Protein AF-A0AA41RRH6-F1 (afdb_monomer_lite)

Radius of gyration: 12.26 Å; chains: 1; bounding box: 33×23×28 Å

Secondary structure (DSSP, 8-state):
---HHHHHHHHHHHHHHHHHTTS-EEEEEEETT-TT-EEEEEESSHHHHHHHHHHH--

InterPro domains:
  IPR000504 RNA recognition motif domain [PF00076] (13-54)
  IPR012677 Nucleotide-binding alpha-beta plait domain superfamily [G3DSA:3.30.70.330] (1-57)
  IPR034393 TatSF1-like [PTHR15608] (1-56)
  IPR035979 RNA-binding domain superfamily [SSF54928] (10-56)

Sequence (58 aa):
MFTPAEMRTELKADVEEECVKLGPVELVKICENHPQGVVLVRFKDTKDAHKCIELMLF

pLDDT: mean 84.08, std 10.99, range [44.34, 94.25]

Organism: Papaver nudicaule (NCBI:txid74823)

Foldseek 3Di:
DDDPVNVVVVVQVVVCVVLVVLHAWDDWDFPPPDPVGDIDTHHPDVVSVVVVVVVPPD

Structure (mmCIF, N/CA/C/O backbone):
data_AF-A0AA41RRH6-F1
#
_entry.id   AF-A0AA41RRH6-F1
#
loop_
_atom_site.group_PDB
_atom_site.id
_atom_site.type_symbol
_atom_site.label_atom_id
_atom_site.label_alt_id
_atom_site.label_comp_id
_atom_site.label_asym_id
_atom_site.label_entity_id
_atom_site.label_seq_id
_atom_site.pdbx_PDB_ins_code
_atom_site.Cartn_x
_atom_site.Cartn_y
_atom_site.Cartn_z
_atom_site.occupancy
_atom_site.B_iso_or_equiv
_atom_site.auth_seq_id
_atom_site.auth_comp_id
_atom_site.auth_asym_id
_atom_site.auth_atom_id
_atom_site.pdbx_PDB_model_num
ATOM 1 N N . MET A 1 1 ? 21.465 4.152 -13.487 1.00 55.78 1 MET A N 1
ATOM 2 C CA . MET A 1 1 ? 20.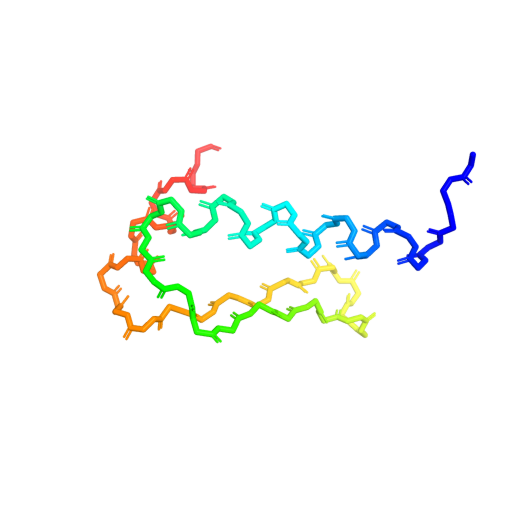510 3.398 -14.324 1.00 55.78 1 MET A CA 1
ATOM 3 C C . MET A 1 1 ? 19.900 2.359 -13.413 1.00 55.78 1 MET A C 1
ATOM 5 O O . MET A 1 1 ? 20.639 1.497 -12.965 1.00 55.78 1 MET A O 1
ATOM 9 N N . PHE A 1 2 ? 18.628 2.502 -13.048 1.00 52.31 2 PHE A N 1
ATOM 10 C CA . PHE A 1 2 ? 17.968 1.506 -12.207 1.00 52.31 2 PHE A CA 1
ATOM 11 C C . PHE A 1 2 ? 17.680 0.266 -13.043 1.00 52.31 2 PHE A C 1
ATOM 13 O O . PHE A 1 2 ? 17.223 0.378 -14.185 1.00 52.31 2 PHE A O 1
ATOM 20 N N . THR A 1 3 ? 17.970 -0.914 -12.506 1.00 65.44 3 THR A N 1
ATOM 21 C CA . THR A 1 3 ? 17.514 -2.144 -13.147 1.00 65.44 3 THR A CA 1
ATOM 22 C C . THR A 1 3 ? 15.995 -2.263 -12.978 1.00 65.44 3 THR A C 1
ATOM 24 O O . THR A 1 3 ? 15.448 -1.806 -11.971 1.00 65.44 3 THR A O 1
ATOM 27 N N . PRO A 1 4 ? 15.275 -2.910 -13.913 1.00 67.06 4 PRO A N 1
ATOM 28 C CA . PRO A 1 4 ? 13.830 -3.086 -13.791 1.00 67.06 4 PRO A CA 1
ATOM 29 C C . PRO A 1 4 ? 13.414 -3.753 -12.473 1.00 67.06 4 PRO A C 1
ATOM 31 O O . PRO A 1 4 ? 12.286 -3.567 -12.038 1.00 67.06 4 PRO A O 1
ATOM 34 N N . ALA A 1 5 ? 14.289 -4.560 -11.859 1.00 68.62 5 ALA A N 1
ATOM 35 C CA . ALA A 1 5 ? 14.043 -5.243 -10.588 1.00 68.62 5 ALA A CA 1
ATOM 36 C C . ALA A 1 5 ? 14.134 -4.317 -9.371 1.00 68.62 5 ALA A C 1
ATOM 38 O O . ALA A 1 5 ? 13.312 -4.419 -8.459 1.00 68.62 5 ALA A O 1
ATOM 39 N N . GLU A 1 6 ? 15.081 -3.385 -9.379 1.00 70.12 6 GLU A N 1
ATOM 40 C CA . GLU A 1 6 ? 15.226 -2.400 -8.307 1.00 70.12 6 GLU A CA 1
ATOM 41 C C . GLU A 1 6 ? 14.040 -1.436 -8.291 1.00 70.12 6 GLU A C 1
ATOM 43 O O . GLU A 1 6 ? 13.425 -1.255 -7.244 1.00 70.12 6 GLU A O 1
ATOM 48 N N . MET A 1 7 ? 13.592 -0.969 -9.464 1.00 71.19 7 MET A N 1
ATOM 49 C CA . MET A 1 7 ? 12.417 -0.089 -9.568 1.00 71.19 7 MET A CA 1
ATOM 50 C C . MET A 1 7 ? 11.142 -0.716 -8.977 1.00 71.19 7 MET A C 1
ATOM 52 O O . MET A 1 7 ? 10.306 -0.010 -8.425 1.00 71.19 7 MET A O 1
ATOM 56 N N . ARG A 1 8 ? 10.978 -2.045 -9.061 1.00 73.81 8 ARG A N 1
ATOM 57 C CA . ARG A 1 8 ? 9.804 -2.747 -8.503 1.00 73.81 8 ARG A CA 1
ATOM 58 C C . ARG A 1 8 ? 9.840 -2.840 -6.986 1.00 73.81 8 ARG A C 1
ATOM 60 O O . ARG A 1 8 ? 8.793 -2.796 -6.345 1.00 73.81 8 ARG A O 1
ATOM 67 N N . THR A 1 9 ? 11.033 -3.012 -6.430 1.00 81.25 9 THR A N 1
ATOM 68 C CA . THR A 1 9 ? 11.214 -3.148 -4.984 1.00 81.25 9 THR A CA 1
ATOM 69 C C . THR A 1 9 ? 10.990 -1.804 -4.311 1.00 81.25 9 THR A C 1
ATOM 71 O O . THR A 1 9 ? 10.254 -1.736 -3.330 1.00 81.25 9 THR A O 1
ATOM 74 N N . GLU A 1 10 ? 11.532 -0.739 -4.901 1.00 84.38 10 GLU A N 1
ATOM 75 C CA . GLU A 1 10 ? 11.303 0.625 -4.431 1.00 84.38 10 GLU A CA 1
ATOM 76 C C . GLU A 1 10 ? 9.836 1.028 -4.588 1.00 84.38 10 GLU A C 1
ATOM 78 O O . GLU A 1 10 ? 9.240 1.480 -3.621 1.00 84.38 10 GLU A O 1
ATOM 83 N N . LEU A 1 11 ? 9.197 0.734 -5.731 1.00 86.00 11 LEU A N 1
ATOM 84 C CA . LEU A 1 11 ? 7.767 1.010 -5.917 1.00 86.00 11 LEU A CA 1
ATOM 85 C C . LEU A 1 11 ? 6.889 0.275 -4.897 1.00 86.00 11 LEU A C 1
ATOM 87 O O . LEU A 1 11 ? 5.940 0.848 -4.369 1.00 86.00 11 LEU A O 1
ATOM 91 N N . LYS A 1 12 ? 7.181 -1.000 -4.609 1.00 87.62 12 LYS A N 1
ATOM 92 C CA . LYS A 1 12 ? 6.441 -1.746 -3.585 1.00 87.62 12 LYS A CA 1
ATOM 93 C C . LYS A 1 12 ? 6.614 -1.104 -2.209 1.00 87.62 12 LYS A C 1
ATOM 95 O O . LYS A 1 12 ? 5.630 -1.007 -1.484 1.00 87.62 12 LYS A O 1
ATOM 100 N N . ALA A 1 13 ? 7.840 -0.728 -1.851 1.00 89.19 13 ALA A N 1
ATOM 101 C CA . ALA A 1 13 ? 8.143 -0.125 -0.558 1.00 89.19 13 ALA A CA 1
ATOM 102 C C . ALA A 1 13 ? 7.451 1.234 -0.394 1.00 89.19 13 ALA A C 1
ATOM 104 O O . ALA A 1 13 ? 6.829 1.468 0.635 1.00 89.19 13 ALA A O 1
ATOM 105 N N . ASP A 1 14 ? 7.481 2.069 -1.431 1.00 89.38 14 ASP A N 1
ATOM 106 C CA . ASP A 1 14 ? 6.856 3.394 -1.442 1.00 89.38 14 ASP A CA 1
ATOM 107 C C . ASP A 1 14 ? 5.328 3.289 -1.287 1.00 89.38 14 ASP A C 1
ATOM 109 O O . ASP A 1 14 ? 4.731 3.903 -0.405 1.00 89.38 14 ASP A O 1
ATOM 113 N N . VAL A 1 15 ? 4.693 2.391 -2.054 1.00 89.62 15 VAL A N 1
ATOM 114 C CA . VAL A 1 15 ? 3.248 2.128 -1.940 1.00 89.62 15 VAL A CA 1
ATOM 115 C C . VAL A 1 15 ? 2.882 1.581 -0.560 1.00 89.62 15 VAL A C 1
ATOM 117 O O . VAL A 1 15 ? 1.850 1.953 -0.006 1.00 89.62 15 VAL A O 1
ATOM 120 N N . GLU A 1 16 ? 3.694 0.684 -0.001 1.00 90.56 16 GLU A N 1
ATOM 121 C CA . GLU A 1 16 ? 3.459 0.114 1.327 1.00 90.56 16 GLU A CA 1
ATOM 122 C C . GLU A 1 16 ? 3.585 1.179 2.425 1.00 90.56 16 GLU A C 1
ATOM 124 O O . GLU A 1 16 ? 2.714 1.246 3.294 1.00 90.56 16 GLU A O 1
ATOM 129 N N . GLU A 1 17 ? 4.596 2.050 2.353 1.00 91.25 17 GLU A N 1
ATOM 130 C CA . GLU A 1 17 ? 4.801 3.142 3.308 1.00 91.25 17 GLU A CA 1
ATOM 131 C C . GLU A 1 17 ? 3.660 4.166 3.263 1.00 91.25 17 GLU A C 1
ATOM 133 O O . GLU A 1 17 ? 3.136 4.557 4.308 1.00 91.25 17 GLU A O 1
ATOM 138 N N . GLU A 1 18 ? 3.226 4.571 2.071 1.00 90.25 18 GLU A N 1
ATOM 139 C CA . GLU A 1 18 ? 2.121 5.519 1.923 1.00 90.25 18 GLU A CA 1
ATOM 140 C C . GLU A 1 18 ? 0.794 4.909 2.390 1.00 90.25 18 GLU A C 1
ATOM 142 O O . GLU A 1 18 ? 0.040 5.530 3.144 1.00 90.25 18 GLU A O 1
ATOM 147 N N . CYS A 1 19 ? 0.513 3.6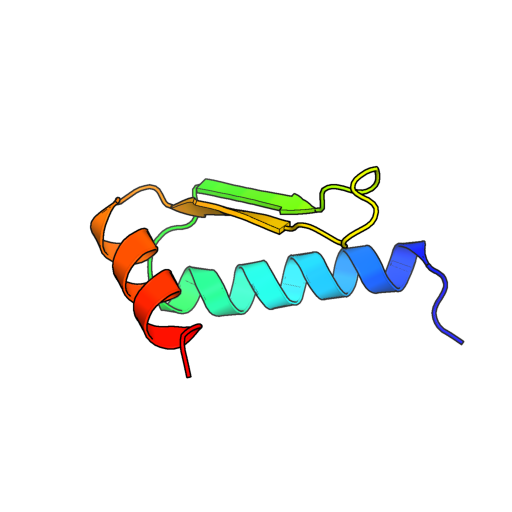59 2.013 1.00 89.75 19 CYS A N 1
ATOM 148 C CA . CYS A 1 19 ? -0.737 3.001 2.382 1.00 89.75 19 CYS A CA 1
ATOM 149 C C . CYS A 1 19 ? -0.820 2.716 3.889 1.00 89.75 19 CYS A C 1
ATOM 151 O O . CYS A 1 19 ? -1.904 2.828 4.464 1.00 89.75 19 CYS A O 1
ATOM 153 N N . VAL A 1 20 ? 0.294 2.410 4.568 1.00 90.69 20 VAL A N 1
ATOM 154 C CA . VAL A 1 20 ? 0.277 2.145 6.020 1.00 90.69 20 VAL A CA 1
ATOM 155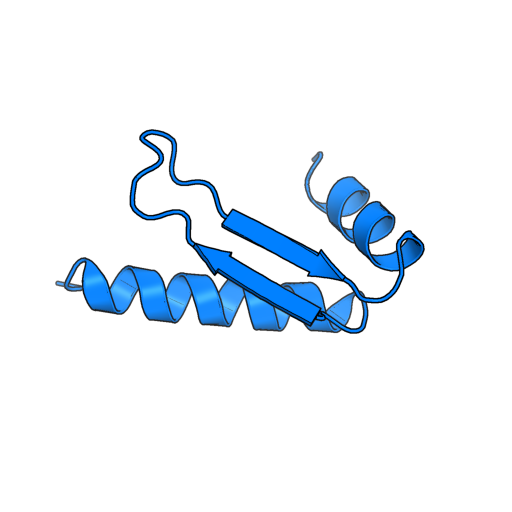 C C . VAL A 1 20 ? -0.100 3.382 6.845 1.00 90.69 20 VAL A C 1
ATOM 157 O O . VAL A 1 20 ? -0.627 3.240 7.949 1.00 90.69 20 VAL A O 1
ATOM 160 N N . LYS A 1 21 ? 0.107 4.595 6.307 1.00 90.31 21 LYS A N 1
ATOM 161 C CA . LYS A 1 21 ? -0.308 5.865 6.938 1.00 90.31 21 LYS A CA 1
ATOM 162 C C . LYS A 1 21 ? -1.832 5.997 7.009 1.00 90.31 21 LYS A C 1
ATOM 164 O O . LYS A 1 21 ? -2.349 6.692 7.882 1.00 90.31 21 LYS A O 1
ATOM 169 N N . LEU A 1 22 ? -2.550 5.323 6.112 1.00 89.25 22 LEU A N 1
ATOM 170 C CA . LEU A 1 22 ? -4.011 5.352 6.037 1.00 89.25 22 LEU A CA 1
ATOM 171 C C . LEU A 1 22 ? -4.666 4.310 6.941 1.00 89.25 22 LEU A C 1
ATOM 173 O O . LEU A 1 22 ? -5.748 4.559 7.474 1.00 89.25 22 LEU A O 1
ATOM 177 N N . GLY A 1 23 ? -4.013 3.162 7.119 1.00 90.62 23 GLY A N 1
ATOM 178 C CA . GLY A 1 23 ? -4.492 2.079 7.964 1.00 90.62 23 GLY A CA 1
ATOM 179 C C . GLY A 1 23 ? -3.668 0.801 7.811 1.00 90.62 23 GLY A C 1
ATOM 180 O O . GLY A 1 23 ? -2.758 0.728 6.985 1.00 90.62 23 GLY A O 1
ATOM 181 N N . PRO A 1 24 ? -3.967 -0.239 8.603 1.00 92.62 24 PRO A N 1
ATOM 182 C CA . PRO A 1 24 ? -3.233 -1.494 8.561 1.00 92.62 24 PRO A CA 1
ATOM 183 C C . PRO A 1 24 ? -3.392 -2.203 7.207 1.00 92.62 24 PRO A C 1
ATOM 185 O O . PRO A 1 24 ? -4.455 -2.734 6.871 1.00 92.62 24 PRO A O 1
ATOM 188 N N . VAL A 1 25 ? -2.294 -2.262 6.454 1.00 93.12 25 VAL A N 1
ATOM 189 C CA . VAL A 1 25 ? -2.197 -2.994 5.187 1.00 93.12 25 VAL A CA 1
ATOM 190 C C . VAL A 1 25 ? -1.917 -4.472 5.466 1.00 93.12 25 VAL A C 1
ATOM 192 O O . VAL A 1 25 ? -1.070 -4.827 6.283 1.00 93.12 25 VAL A O 1
ATOM 195 N N . GLU A 1 26 ? -2.662 -5.349 4.804 1.00 93.19 26 GLU A N 1
ATOM 196 C CA . GLU A 1 26 ? -2.494 -6.800 4.867 1.00 93.19 26 GLU A CA 1
ATOM 197 C C . GLU A 1 26 ? -1.587 -7.322 3.748 1.00 93.19 26 GLU A C 1
ATOM 199 O O . GLU A 1 26 ? -0.794 -8.235 3.973 1.00 93.19 26 GLU A O 1
ATOM 204 N N . LEU A 1 27 ? -1.697 -6.763 2.539 1.00 91.25 27 LEU A N 1
ATOM 205 C CA . LEU A 1 27 ? -0.933 -7.226 1.382 1.00 91.25 27 LEU A CA 1
ATOM 206 C C . LEU A 1 27 ? -0.692 -6.096 0.382 1.00 91.25 27 LEU A C 1
ATOM 208 O O . LEU A 1 27 ? -1.637 -5.435 -0.034 1.00 91.25 27 LEU A O 1
ATOM 212 N N . VAL A 1 28 ? 0.548 -5.959 -0.089 1.00 90.81 28 VAL A N 1
ATOM 213 C CA . VAL A 1 28 ? 0.894 -5.164 -1.277 1.00 90.81 28 VAL A CA 1
ATOM 214 C C . VAL A 1 28 ? 1.541 -6.084 -2.302 1.00 90.81 28 VAL A C 1
ATOM 216 O O . VAL A 1 28 ? 2.513 -6.781 -1.996 1.00 90.81 28 VAL A O 1
ATOM 219 N N . LYS A 1 29 ? 1.014 -6.104 -3.526 1.00 89.88 29 LYS A N 1
ATOM 220 C CA . LYS A 1 29 ? 1.525 -6.932 -4.620 1.00 89.88 29 LYS A CA 1
ATOM 221 C C . LYS A 1 29 ? 1.593 -6.139 -5.918 1.00 89.88 29 LYS A C 1
ATOM 223 O O . LYS A 1 29 ? 0.583 -5.635 -6.396 1.00 89.88 29 LYS A O 1
ATOM 228 N N . ILE A 1 30 ? 2.773 -6.108 -6.526 1.00 86.88 30 ILE A N 1
ATOM 229 C CA . ILE A 1 30 ? 2.968 -5.585 -7.880 1.00 86.88 30 ILE A CA 1
ATOM 230 C C . ILE A 1 30 ? 2.592 -6.688 -8.883 1.00 86.88 30 ILE A C 1
ATOM 232 O O . ILE A 1 30 ? 3.095 -7.810 -8.796 1.00 86.88 30 ILE A O 1
ATOM 236 N N . CYS A 1 31 ? 1.696 -6.402 -9.827 1.00 86.25 31 CYS A N 1
ATOM 237 C CA . CYS A 1 31 ? 1.292 -7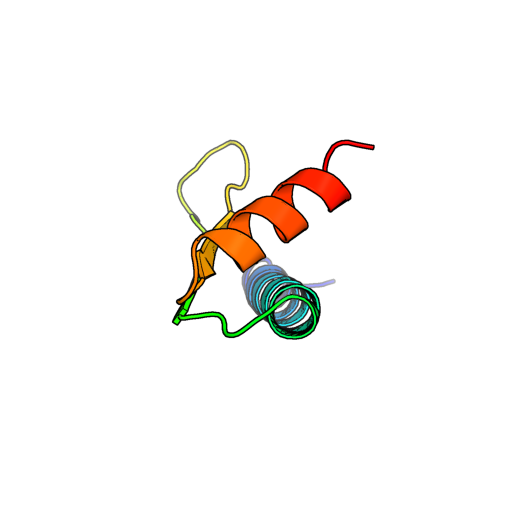.340 -10.875 1.00 86.25 31 CYS A CA 1
ATOM 238 C C . CYS A 1 31 ? 2.228 -7.215 -12.084 1.00 86.25 31 CYS A C 1
ATOM 240 O O . CYS A 1 31 ? 1.937 -6.499 -13.038 1.00 86.25 31 CYS A O 1
ATOM 242 N N . GLU A 1 32 ? 3.338 -7.955 -12.056 1.00 77.94 32 GLU A N 1
ATOM 243 C CA . GLU A 1 32 ? 4.426 -7.876 -13.051 1.00 77.94 32 GLU A CA 1
ATOM 244 C C . GLU A 1 32 ? 3.997 -8.205 -14.494 1.00 77.94 32 GLU A C 1
ATOM 246 O O . GLU A 1 32 ? 4.590 -7.700 -15.441 1.00 77.94 32 GLU A O 1
ATOM 251 N N . ASN A 1 33 ? 2.943 -9.009 -14.671 1.00 77.56 33 ASN A N 1
ATOM 252 C CA . ASN A 1 33 ? 2.447 -9.432 -15.988 1.00 77.56 33 ASN A CA 1
ATOM 253 C C . ASN A 1 33 ? 1.301 -8.562 -16.526 1.00 77.56 33 ASN A C 1
ATOM 255 O O . ASN A 1 33 ? 0.749 -8.868 -17.583 1.00 77.56 33 ASN A O 1
ATOM 259 N N . HIS A 1 34 ? 0.895 -7.514 -15.802 1.00 76.25 34 HIS A N 1
ATOM 260 C CA . HIS A 1 34 ? -0.182 -6.651 -16.267 1.00 76.25 34 HIS A CA 1
ATOM 261 C C . HIS A 1 34 ? 0.393 -5.528 -17.144 1.00 76.25 34 HIS A C 1
ATOM 263 O O . HIS A 1 34 ? 1.160 -4.711 -16.632 1.00 76.25 34 HIS A O 1
ATOM 269 N N . PRO A 1 35 ? 0.007 -5.416 -18.430 1.00 80.31 35 PRO A N 1
ATOM 270 C CA . PRO A 1 35 ? 0.608 -4.460 -19.369 1.00 80.31 35 PRO A CA 1
ATOM 271 C C . PRO A 1 35 ? 0.423 -2.988 -18.966 1.00 80.31 35 PRO A C 1
ATOM 273 O O . PRO A 1 35 ? 1.114 -2.119 -19.482 1.00 80.31 35 PRO A O 1
ATOM 276 N N . GLN A 1 36 ? -0.494 -2.708 -18.037 1.00 79.12 36 GLN A N 1
ATOM 277 C CA . GLN A 1 36 ? -0.760 -1.366 -17.507 1.00 79.12 36 GLN A CA 1
ATOM 278 C C . GLN A 1 36 ? -0.023 -1.049 -16.191 1.00 79.12 36 GLN A C 1
ATOM 280 O O . GLN A 1 36 ? -0.222 0.032 -15.655 1.00 79.12 36 GLN A O 1
ATOM 285 N N . GLY A 1 37 ? 0.789 -1.966 -15.646 1.00 82.06 37 GLY A N 1
ATOM 286 C CA . GLY A 1 37 ? 1.521 -1.727 -14.394 1.00 82.06 37 GLY A CA 1
ATOM 287 C C . GLY A 1 37 ? 0.608 -1.630 -13.166 1.00 82.06 37 GLY A C 1
ATOM 288 O O . GLY A 1 37 ? 0.584 -0.617 -12.478 1.00 82.06 37 GLY A O 1
ATOM 289 N N . VAL A 1 38 ? -0.170 -2.684 -12.899 1.00 86.00 38 VAL A N 1
ATOM 290 C CA . VAL A 1 38 ? -1.158 -2.699 -11.804 1.00 86.00 38 VAL A CA 1
ATOM 291 C C . VAL A 1 38 ? -0.506 -3.050 -10.467 1.00 86.00 38 VAL A C 1
ATOM 293 O O . VAL A 1 38 ? 0.303 -3.976 -10.382 1.00 86.00 38 VAL A O 1
ATOM 296 N N . VAL A 1 39 ? -0.924 -2.360 -9.406 1.00 88.75 39 VAL A N 1
ATOM 297 C CA . VAL A 1 39 ? -0.563 -2.665 -8.018 1.00 88.75 39 VAL A CA 1
ATOM 298 C C . VAL A 1 39 ? -1.823 -3.010 -7.235 1.00 88.75 39 VAL A C 1
ATOM 300 O O . VAL A 1 39 ? -2.831 -2.314 -7.321 1.00 88.75 39 VAL A O 1
ATOM 303 N N . LEU A 1 40 ? -1.772 -4.105 -6.483 1.00 90.31 40 LEU A N 1
ATOM 304 C CA . LEU A 1 40 ? -2.839 -4.541 -5.597 1.00 90.31 40 LEU A CA 1
ATOM 305 C C . LEU A 1 40 ? -2.458 -4.223 -4.153 1.00 90.31 40 LEU A C 1
ATOM 307 O O . LEU A 1 40 ? -1.457 -4.737 -3.654 1.00 90.31 40 LEU A O 1
ATOM 311 N N . VAL A 1 41 ? -3.288 -3.430 -3.482 1.00 91.62 41 VAL A N 1
ATOM 312 C CA . VAL A 1 41 ? -3.177 -3.144 -2.049 1.00 91.62 41 VAL A CA 1
ATOM 313 C C . VAL A 1 41 ? -4.418 -3.687 -1.352 1.00 91.62 41 VAL A C 1
ATOM 315 O O . VAL A 1 41 ? -5.546 -3.366 -1.722 1.00 91.62 41 VAL A O 1
ATOM 318 N N . ARG A 1 42 ? -4.220 -4.530 -0.342 1.00 93.06 42 ARG A N 1
ATOM 319 C CA . ARG A 1 42 ? -5.274 -5.064 0.517 1.00 93.06 42 ARG A CA 1
ATOM 320 C C . ARG A 1 42 ? -5.097 -4.497 1.912 1.00 93.06 42 ARG A C 1
ATOM 322 O O . ARG A 1 42 ? -4.077 -4.747 2.544 1.00 93.06 42 ARG A O 1
ATOM 329 N N . PHE A 1 43 ? -6.108 -3.795 2.399 1.00 94.00 43 PHE A N 1
ATOM 330 C CA . PHE A 1 43 ? -6.191 -3.346 3.785 1.00 94.00 43 PHE A CA 1
ATOM 331 C C . PHE A 1 43 ? -6.913 -4.387 4.641 1.00 94.00 43 PHE A C 1
ATOM 333 O O . PHE A 1 43 ? -7.726 -5.157 4.123 1.00 94.00 43 PHE A O 1
ATOM 340 N N . LYS A 1 44 ? -6.636 -4.398 5.948 1.00 93.56 44 LYS A N 1
ATOM 341 C CA . LYS A 1 44 ? -7.415 -5.203 6.904 1.00 93.56 44 LYS A CA 1
ATOM 342 C C . LYS A 1 44 ? -8.837 -4.668 7.049 1.00 93.56 44 LYS A C 1
ATOM 344 O O . LYS A 1 44 ? -9.783 -5.446 7.132 1.00 93.56 44 LYS A O 1
ATOM 349 N N . ASP A 1 45 ? -8.977 -3.346 7.020 1.00 94.25 45 ASP A N 1
ATOM 350 C CA . ASP A 1 45 ? -10.242 -2.648 7.188 1.00 94.25 45 ASP A CA 1
ATOM 351 C C . ASP A 1 45 ? -10.703 -2.010 5.876 1.00 94.25 45 ASP A C 1
ATOM 353 O O . ASP A 1 45 ? -10.005 -1.212 5.247 1.00 94.25 45 ASP A O 1
ATOM 357 N N . THR A 1 46 ? -11.945 -2.297 5.480 1.00 92.25 46 THR A N 1
ATOM 358 C CA . THR A 1 46 ? -12.545 -1.748 4.253 1.00 92.25 46 THR A CA 1
ATOM 359 C C . THR A 1 46 ? -12.6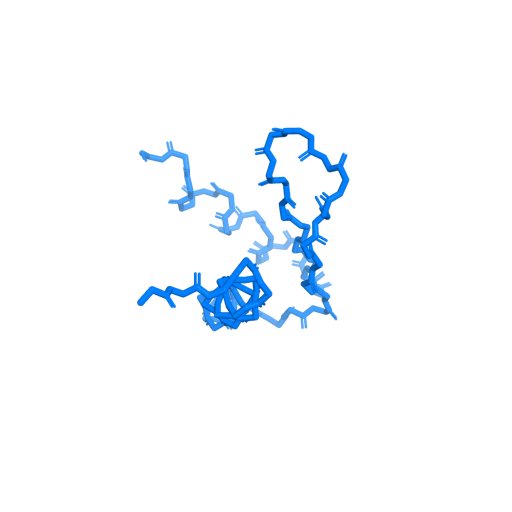60 -0.220 4.291 1.00 92.25 46 THR A C 1
ATOM 361 O O . THR A 1 46 ? -12.698 0.426 3.247 1.00 92.25 46 THR A O 1
ATOM 364 N N . LYS A 1 47 ? -12.725 0.388 5.482 1.00 93.44 47 LYS A N 1
ATOM 365 C CA . LYS A 1 47 ? -12.793 1.851 5.640 1.00 93.44 47 LYS A CA 1
ATOM 366 C C . LYS A 1 47 ? -11.490 2.531 5.220 1.00 93.44 47 LYS A C 1
ATOM 368 O O . LYS A 1 47 ? -11.538 3.593 4.609 1.00 93.44 47 LYS A O 1
ATOM 373 N N . ASP A 1 48 ? -10.352 1.907 5.503 1.00 92.50 48 ASP A N 1
ATOM 374 C CA . ASP A 1 48 ? -9.043 2.471 5.172 1.00 92.50 48 ASP A CA 1
ATOM 375 C C . ASP A 1 48 ? -8.738 2.307 3.680 1.00 92.50 48 ASP A C 1
ATOM 377 O O . ASP A 1 48 ? -8.206 3.224 3.056 1.00 92.50 48 ASP A O 1
ATOM 381 N N . ALA A 1 49 ? -9.219 1.215 3.069 1.00 91.44 49 ALA A N 1
ATOM 382 C CA . ALA A 1 49 ? -9.221 1.068 1.614 1.00 91.44 49 ALA A CA 1
ATOM 383 C C . ALA A 1 49 ? -10.026 2.179 0.915 1.00 91.44 49 ALA A C 1
ATOM 385 O O . ALA A 1 49 ? -9.562 2.734 -0.077 1.00 91.44 49 ALA A O 1
ATOM 386 N N . HIS A 1 50 ? -11.205 2.545 1.438 1.00 91.38 50 HIS A N 1
ATOM 387 C CA . HIS A 1 50 ? -11.993 3.644 0.868 1.00 91.38 50 HIS A CA 1
ATOM 388 C C . HIS A 1 50 ? -11.277 4.992 0.980 1.00 91.38 50 HIS A C 1
ATOM 390 O O . HIS A 1 50 ? -11.188 5.692 -0.023 1.00 91.38 50 HIS A O 1
ATOM 396 N N . LYS A 1 51 ? -10.690 5.318 2.141 1.00 90.12 51 LYS A N 1
ATOM 397 C CA . LYS A 1 51 ? -9.879 6.541 2.293 1.00 90.12 51 LYS A CA 1
ATOM 398 C C . LYS A 1 51 ? -8.732 6.598 1.284 1.00 90.12 51 LYS A C 1
ATOM 400 O O . LYS A 1 51 ? -8.462 7.652 0.722 1.00 90.12 51 LYS A O 1
ATOM 405 N N . CYS A 1 52 ? -8.067 5.465 1.043 1.00 90.44 52 CYS A N 1
ATOM 406 C CA . CYS A 1 52 ? -6.999 5.371 0.048 1.00 90.44 52 CYS A CA 1
ATOM 407 C C . CYS A 1 52 ? -7.493 5.698 -1.365 1.00 90.44 52 CYS A C 1
ATOM 409 O O . CYS A 1 52 ? -6.809 6.400 -2.105 1.00 90.44 52 CYS A O 1
ATOM 411 N N . ILE A 1 53 ? -8.690 5.230 -1.729 1.00 89.62 53 ILE A N 1
ATOM 412 C CA . ILE A 1 53 ? -9.307 5.526 -3.027 1.00 89.62 53 ILE A CA 1
ATOM 413 C C . ILE A 1 53 ? -9.690 7.007 -3.126 1.00 89.62 53 ILE A C 1
ATOM 415 O O . ILE A 1 53 ? -9.438 7.628 -4.156 1.00 89.62 53 ILE A O 1
ATOM 419 N N . GLU A 1 54 ? -10.254 7.588 -2.065 1.00 88.06 54 GLU A N 1
ATOM 420 C CA . GLU A 1 54 ? -10.637 9.007 -2.041 1.00 88.06 54 GLU A CA 1
ATOM 421 C C . GLU A 1 54 ? -9.441 9.946 -2.259 1.00 88.06 54 GLU A C 1
ATOM 423 O O . GLU A 1 54 ? -9.590 10.984 -2.899 1.00 88.06 54 GLU A O 1
ATOM 428 N N . LEU A 1 55 ? -8.251 9.572 -1.782 1.00 84.69 55 LEU A N 1
ATOM 429 C CA . LEU A 1 55 ? -7.033 10.372 -1.940 1.00 84.69 55 LEU A CA 1
ATOM 430 C C . LEU A 1 55 ? -6.379 10.247 -3.326 1.00 84.69 55 LEU A C 1
ATOM 432 O O . LEU A 1 55 ? -5.665 11.159 -3.731 1.00 84.69 55 LEU A O 1
ATOM 436 N N . MET A 1 56 ? -6.608 9.149 -4.055 1.00 78.88 56 MET A N 1
ATOM 437 C CA . MET A 1 56 ? -6.023 8.924 -5.389 1.00 78.88 56 MET A CA 1
ATOM 438 C C . MET A 1 56 ? -6.839 9.525 -6.546 1.00 78.88 56 MET A C 1
ATOM 440 O O . MET A 1 56 ? -6.336 9.594 -7.662 1.00 78.88 56 MET A O 1
ATOM 444 N N . LEU A 1 57 ? -8.092 9.929 -6.319 1.00 66.50 57 LEU A N 1
ATOM 445 C CA . LEU A 1 57 ? -9.012 10.395 -7.369 1.00 66.50 57 LEU A CA 1
ATOM 446 C C . LEU A 1 57 ? -8.897 11.900 -7.718 1.00 66.50 57 LEU A C 1
ATOM 448 O O . LEU A 1 57 ? -9.849 12.4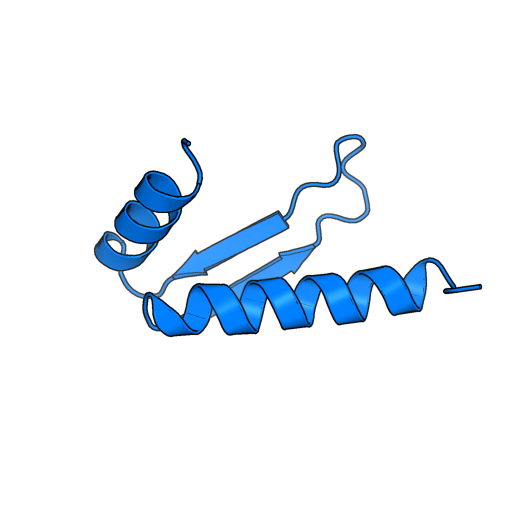55 -8.269 1.00 66.50 57 LEU A O 1
ATOM 452 N N . PHE A 1 58 ? -7.765 12.555 -7.430 1.00 44.34 58 PHE A N 1
ATOM 453 C CA . PHE A 1 58 ? -7.531 13.983 -7.711 1.00 44.34 58 PHE A CA 1
ATOM 454 C C . PHE A 1 58 ? -6.475 14.239 -8.790 1.00 44.34 58 PHE A C 1
ATOM 456 O O . PHE A 1 58 ? -5.429 13.554 -8.777 1.00 44.34 58 PHE A O 1
#